Protein AF-A0A1T2L014-F1 (afdb_monomer)

Organism: NCBI:txid642797

Sequence (158 aa):
MKQSAIVYLFALLTGCASTTGFNSYQDQDLTLSEAQIHKLTHDAVGRIEANYPPAKTLISLEQDKGTFGAELEHQLRAKGYGVKTPLEKKGKESMEIEGEVVPDFTTFRYEVKHYAADHVLLVVQASDGFQANRVYKKGVLDLQAKTPFTEMNAGRNE

Mean predicted aligned error: 12.28 Å

Solvent-accessible surface area (backbone atoms only — not comparable to full-atom values): 9826 Å² total; per-residue (Å²): 132,89,81,89,84,89,77,84,94,81,82,84,80,78,72,84,71,77,79,71,67,98,69,75,41,69,42,86,86,64,85,71,56,69,61,35,42,53,49,53,33,52,57,49,47,56,56,46,49,74,77,45,50,43,95,80,37,32,38,28,42,81,56,85,40,72,72,59,44,47,51,36,51,53,51,41,44,77,66,58,30,54,72,48,60,70,71,78,85,69,89,69,84,83,79,81,69,90,84,68,82,75,76,80,55,53,40,38,49,51,33,44,33,80,69,46,100,56,26,36,32,43,38,40,36,38,77,79,46,38,33,41,31,39,41,26,36,66,50,98,72,43,63,46,72,75,50,69,78,50,72,45,60,72,78,73,82,126

Nearest PDB structures (foldseek):
  3d4o-assembly3_A  TM=6.325E-01  e=3.327E-01  Halalkalibacterium halodurans
  4dgs-assembly1_A-2  TM=3.870E-01  e=1.693E-01  Sinorhizobium meliloti 1021
  5v96-assembly1_A  TM=6.902E-01  e=2.232E+00  Naegleria fowleri
  4xfv-assembly1_A  TM=6.444E-01  e=3.648E+00  Saccharomyces cerevisiae S288C

Structure (mmCIF, N/CA/C/O backbone):
data_AF-A0A1T2L014-F1
#
_entry.id   AF-A0A1T2L014-F1
#
loop_
_atom_site.group_PDB
_atom_site.id
_atom_site.type_symbol
_atom_site.label_atom_id
_atom_site.label_alt_id
_atom_site.label_comp_id
_atom_site.label_asym_id
_atom_site.label_entity_id
_atom_site.label_seq_id
_atom_site.pdbx_PDB_ins_code
_atom_site.Cartn_x
_atom_site.Cartn_y
_atom_site.Cartn_z
_atom_site.occupancy
_atom_site.B_iso_or_equiv
_atom_site.auth_seq_id
_atom_site.auth_comp_id
_atom_site.auth_asym_id
_atom_site.auth_atom_id
_atom_site.pdbx_PDB_model_num
ATOM 1 N N . MET A 1 1 ? 31.215 53.331 27.092 1.00 36.09 1 MET A N 1
ATOM 2 C CA . MET A 1 1 ? 30.012 53.437 26.232 1.00 36.09 1 MET A CA 1
ATOM 3 C C . MET A 1 1 ? 30.021 52.199 25.341 1.00 36.09 1 MET A C 1
ATOM 5 O O . MET A 1 1 ? 31.054 51.952 24.745 1.00 36.09 1 MET A O 1
ATOM 9 N N . LYS A 1 2 ? 29.109 51.235 25.564 1.00 39.66 2 LYS A N 1
ATOM 10 C CA . LYS A 1 2 ? 27.851 51.043 24.794 1.00 39.66 2 LYS A CA 1
ATOM 11 C C . LYS A 1 2 ? 28.193 50.773 23.310 1.00 39.66 2 LYS A C 1
ATOM 13 O O . LYS A 1 2 ? 28.791 51.641 22.706 1.00 39.66 2 LYS A O 1
ATOM 18 N N . GLN A 1 3 ? 27.911 49.638 22.673 1.00 46.38 3 GLN A N 1
ATOM 19 C CA . GLN A 1 3 ? 26.764 48.736 22.773 1.00 46.38 3 GLN A CA 1
ATOM 20 C C . GLN A 1 3 ? 27.097 47.376 22.138 1.00 46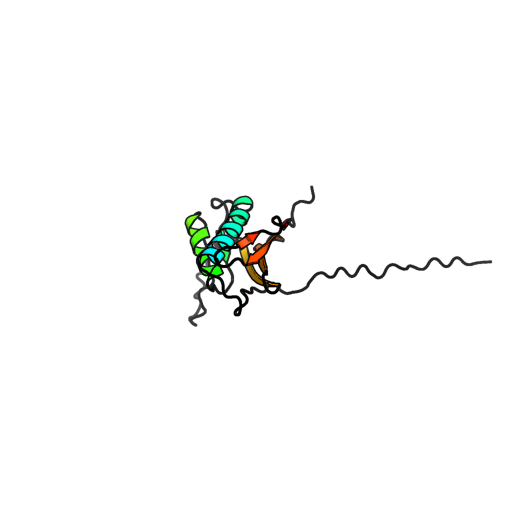.38 3 GLN A C 1
ATOM 22 O O . GLN A 1 3 ? 27.763 47.299 21.110 1.00 46.38 3 GLN A O 1
ATOM 27 N N . SER A 1 4 ? 26.567 46.324 22.753 1.00 53.66 4 SER A N 1
ATOM 28 C CA . SER A 1 4 ? 26.425 44.974 22.220 1.00 53.66 4 SER A CA 1
ATOM 29 C C . SER A 1 4 ? 25.560 44.965 20.955 1.00 53.66 4 SER A C 1
ATOM 31 O O . SER A 1 4 ? 24.510 45.604 20.936 1.00 53.66 4 SER A O 1
ATOM 33 N N . ALA A 1 5 ? 25.941 44.180 19.947 1.00 53.28 5 ALA A N 1
ATOM 34 C CA . ALA A 1 5 ? 25.076 43.840 18.819 1.00 53.28 5 ALA A CA 1
ATOM 35 C C . ALA A 1 5 ? 25.029 42.314 18.654 1.00 53.28 5 ALA A C 1
ATOM 37 O O . ALA A 1 5 ? 25.690 41.728 17.804 1.00 53.28 5 ALA A O 1
ATOM 38 N N . ILE A 1 6 ? 24.250 41.676 19.529 1.00 57.38 6 ILE A N 1
ATOM 39 C CA . ILE A 1 6 ? 23.664 40.358 19.280 1.00 57.38 6 ILE A CA 1
ATOM 40 C C . ILE A 1 6 ? 22.349 40.640 18.558 1.00 57.38 6 ILE A C 1
ATOM 42 O O . ILE A 1 6 ? 21.414 41.131 19.186 1.00 57.38 6 ILE A O 1
ATOM 46 N N . VAL A 1 7 ? 22.268 40.350 17.258 1.00 54.47 7 VAL A N 1
ATOM 47 C CA . VAL A 1 7 ? 20.986 40.259 16.548 1.00 54.47 7 VAL A CA 1
ATOM 48 C C . VAL A 1 7 ? 21.010 39.040 15.628 1.00 54.47 7 VAL A C 1
ATOM 50 O O . VAL A 1 7 ? 21.488 39.084 14.502 1.00 54.47 7 VAL A O 1
ATOM 53 N N . TYR A 1 8 ? 20.531 37.936 16.201 1.00 48.00 8 TYR A N 1
ATOM 54 C CA . TYR A 1 8 ? 19.594 36.978 15.614 1.00 48.00 8 TYR A CA 1
ATOM 55 C C . TYR A 1 8 ? 19.725 36.663 14.117 1.00 48.00 8 TYR A C 1
ATOM 57 O O . TYR A 1 8 ? 18.997 37.196 13.285 1.00 48.00 8 TYR A O 1
ATOM 65 N N . LEU A 1 9 ? 20.541 35.653 13.806 1.00 46.03 9 LEU A N 1
ATOM 66 C CA . LEU A 1 9 ? 20.419 34.861 12.581 1.00 46.03 9 LEU A CA 1
ATOM 67 C C . LEU A 1 9 ? 19.541 33.621 12.862 1.00 46.03 9 LEU A C 1
ATOM 69 O O . LEU A 1 9 ? 20.006 32.488 12.833 1.00 46.03 9 LEU A O 1
ATOM 73 N N . PHE A 1 10 ? 18.273 33.843 13.215 1.00 48.12 10 PHE A N 1
ATOM 74 C CA . PHE A 1 10 ? 17.268 32.793 13.445 1.00 48.12 10 PHE A CA 1
ATOM 75 C C . PHE A 1 10 ? 16.095 33.024 12.485 1.00 48.12 10 PHE A C 1
ATOM 77 O O . PHE A 1 10 ? 15.066 33.569 12.868 1.00 48.12 10 PHE A O 1
ATOM 84 N N . ALA A 1 11 ? 16.265 32.682 11.206 1.00 52.09 11 ALA A N 1
ATOM 85 C CA . ALA A 1 11 ? 15.184 32.821 10.224 1.00 52.09 11 ALA A CA 1
ATOM 86 C C . ALA A 1 11 ? 15.272 31.844 9.039 1.00 52.09 11 ALA A C 1
ATOM 88 O O 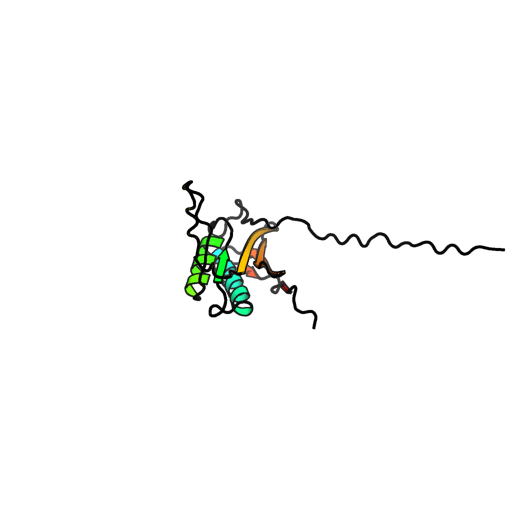. ALA A 1 11 ? 14.849 32.180 7.941 1.00 52.09 11 ALA A O 1
ATOM 89 N N . LEU A 1 12 ? 15.799 30.630 9.235 1.00 46.50 12 LEU A N 1
ATOM 90 C CA . LEU A 1 12 ? 15.730 29.565 8.218 1.00 46.50 12 LEU A CA 1
ATOM 91 C C . LEU A 1 12 ? 15.329 28.213 8.827 1.00 46.50 12 LEU A C 1
ATOM 93 O O . LEU A 1 12 ? 15.911 27.177 8.533 1.00 46.50 12 LEU A O 1
ATOM 97 N N . LEU A 1 13 ? 14.302 28.233 9.679 1.00 47.34 13 LEU A N 1
ATOM 98 C CA . LEU A 1 13 ? 13.521 27.044 10.038 1.00 47.34 13 LEU A CA 1
ATOM 99 C C . LEU A 1 13 ? 12.082 27.183 9.528 1.00 47.34 13 LEU A C 1
ATOM 101 O O . LEU A 1 13 ? 11.127 26.836 10.217 1.00 47.34 13 LEU A O 1
ATOM 105 N N . THR A 1 14 ? 11.898 27.682 8.303 1.00 50.66 14 THR A N 1
ATOM 106 C CA . THR A 1 14 ? 10.672 27.362 7.568 1.00 50.66 14 THR A CA 1
ATOM 107 C C . THR A 1 14 ? 10.811 25.916 7.127 1.00 50.66 14 THR A C 1
ATOM 109 O O . THR A 1 14 ? 11.331 25.617 6.051 1.00 50.66 14 THR A O 1
ATOM 112 N N . GLY A 1 15 ? 10.421 25.014 8.028 1.00 41.59 15 GLY A N 1
ATOM 113 C CA . GLY A 1 15 ? 10.161 23.631 7.689 1.00 41.59 15 GLY A CA 1
ATOM 114 C C . GLY A 1 15 ? 9.296 23.616 6.438 1.00 41.59 15 GLY A C 1
ATOM 115 O O . GLY A 1 15 ? 8.218 24.208 6.410 1.00 41.59 15 GLY A O 1
ATOM 116 N N . CYS A 1 16 ? 9.808 22.978 5.392 1.00 50.66 16 CYS A N 1
ATOM 117 C CA . CYS A 1 16 ? 9.039 22.605 4.219 1.00 50.66 16 CYS A CA 1
ATOM 118 C C . CYS A 1 16 ? 8.031 21.534 4.671 1.00 50.66 16 CYS A C 1
ATOM 120 O O . CYS A 1 16 ? 8.205 20.346 4.416 1.00 50.66 16 CYS A O 1
ATOM 122 N N . ALA A 1 17 ? 7.009 21.933 5.431 1.00 43.09 17 ALA A N 1
ATOM 123 C CA . ALA A 1 17 ? 5.819 21.125 5.598 1.00 43.09 17 ALA A CA 1
ATOM 124 C C . ALA A 1 17 ? 5.144 21.142 4.230 1.00 43.09 17 ALA A C 1
ATOM 126 O O . ALA A 1 17 ? 4.594 22.159 3.811 1.00 43.09 17 ALA A O 1
ATOM 127 N N . SER A 1 18 ? 5.300 20.047 3.491 1.00 39.34 18 SER A N 1
ATOM 128 C CA . SER A 1 18 ? 4.618 19.852 2.224 1.00 39.34 18 SER A CA 1
ATOM 129 C C . SER A 1 18 ? 3.114 19.956 2.480 1.00 39.34 18 SER A C 1
ATOM 131 O O . SER A 1 18 ? 2.507 19.063 3.062 1.00 39.34 18 SER A O 1
ATOM 133 N N . THR A 1 19 ? 2.519 21.085 2.097 1.00 41.97 19 THR A N 1
ATOM 134 C CA . THR A 1 19 ? 1.074 21.337 2.133 1.00 41.97 19 THR A CA 1
ATOM 135 C C . THR A 1 19 ? 0.385 20.744 0.908 1.00 41.97 19 THR A C 1
ATOM 137 O O . THR A 1 19 ? -0.662 21.235 0.484 1.00 41.97 19 THR A O 1
ATOM 140 N N . THR A 1 20 ? 0.954 19.695 0.299 1.00 45.16 20 THR A N 1
ATOM 141 C CA . THR A 1 20 ? 0.216 18.916 -0.690 1.00 45.16 20 THR A CA 1
ATOM 142 C C . THR A 1 20 ? -0.992 18.335 0.013 1.00 45.16 20 THR A C 1
ATOM 144 O O . THR A 1 20 ? -0.875 17.426 0.834 1.00 45.16 20 THR A O 1
ATOM 147 N N . GLY A 1 21 ? -2.149 18.927 -0.288 1.00 44.78 21 GLY A N 1
ATOM 148 C CA . GLY A 1 21 ? -3.443 18.422 0.118 1.00 44.78 21 GLY A CA 1
ATOM 149 C C . GLY A 1 21 ? -3.519 16.927 -0.151 1.00 44.78 21 GLY A C 1
ATOM 150 O O . GLY A 1 21 ? -2.883 16.398 -1.062 1.00 44.78 21 GLY A O 1
ATOM 151 N N . PHE A 1 22 ? -4.282 16.270 0.701 1.00 47.12 22 PHE A N 1
ATOM 152 C CA . PHE A 1 22 ? -4.465 14.836 0.764 1.00 47.12 22 PHE A CA 1
ATOM 153 C C . PHE A 1 22 ? -5.058 14.389 -0.600 1.00 47.12 22 PHE A C 1
ATOM 155 O O . PHE A 1 22 ? -6.265 14.444 -0.815 1.00 47.12 22 PHE A O 1
ATOM 162 N N . ASN A 1 23 ? -4.211 14.037 -1.570 1.00 48.22 23 ASN A N 1
ATOM 163 C CA . ASN A 1 23 ? -4.598 13.760 -2.956 1.00 48.22 23 ASN A CA 1
ATOM 164 C C . ASN A 1 23 ? -4.026 12.399 -3.371 1.00 48.22 23 ASN A C 1
ATOM 166 O O . ASN A 1 23 ? -2.832 12.156 -3.234 1.00 48.22 23 ASN A O 1
ATOM 170 N N . SER A 1 24 ? -4.901 11.511 -3.844 1.00 54.78 24 SER A N 1
ATOM 171 C CA . SER A 1 24 ? -4.546 10.191 -4.378 1.00 54.78 24 SER A CA 1
ATOM 172 C C . SER A 1 24 ? -3.926 10.289 -5.753 1.00 54.78 24 SER A C 1
ATOM 174 O O . SER A 1 24 ? -4.514 10.967 -6.593 1.00 54.78 24 SER A O 1
ATOM 176 N N . TYR A 1 25 ? -2.863 9.528 -6.024 1.00 64.56 25 TYR A N 1
ATOM 177 C CA . TYR A 1 25 ? -2.423 9.294 -7.398 1.00 64.56 25 TYR A CA 1
ATOM 178 C C . TYR A 1 25 ? -1.844 7.882 -7.568 1.00 64.56 25 TYR A C 1
ATOM 180 O O . TYR A 1 25 ? -0.759 7.571 -7.068 1.00 64.56 25 TYR A O 1
ATOM 188 N N . GLN A 1 26 ? -2.544 7.031 -8.326 1.00 62.06 26 GLN A N 1
ATOM 189 C CA . GLN A 1 26 ? -1.838 6.101 -9.203 1.00 62.06 26 GLN A CA 1
ATOM 190 C C . GLN A 1 26 ? -1.480 6.889 -10.462 1.00 62.06 26 GLN A C 1
ATOM 192 O O . GLN A 1 26 ? -2.353 7.478 -11.099 1.00 62.06 26 GLN A O 1
ATOM 197 N N . ASP A 1 27 ? -0.197 6.922 -10.792 1.00 72.44 27 ASP A N 1
ATOM 198 C CA . ASP A 1 27 ? 0.272 7.557 -12.018 1.00 72.44 27 ASP A CA 1
ATOM 199 C C . ASP A 1 27 ? -0.322 6.822 -13.235 1.00 72.44 27 ASP A C 1
ATOM 201 O O . ASP A 1 27 ? -0.144 5.610 -13.371 1.00 72.44 27 ASP A O 1
ATOM 205 N N . GLN A 1 28 ? -1.079 7.527 -14.084 1.00 70.50 28 GLN A N 1
ATOM 206 C CA . GLN A 1 28 ? -1.829 6.912 -15.191 1.00 70.50 28 GLN A CA 1
ATOM 207 C C . GLN A 1 28 ? -0.903 6.317 -16.258 1.00 70.50 28 GLN A C 1
ATOM 209 O O . GLN A 1 28 ? -1.255 5.322 -16.887 1.00 70.50 28 GLN A O 1
ATOM 214 N N . ASP A 1 29 ? 0.305 6.868 -16.399 1.00 78.00 29 ASP A N 1
ATOM 215 C CA . ASP A 1 29 ? 1.316 6.381 -17.340 1.00 78.00 29 ASP A CA 1
ATOM 216 C C . ASP A 1 29 ? 2.153 5.226 -16.755 1.00 78.00 29 ASP A C 1
ATOM 218 O O . ASP A 1 29 ? 3.000 4.632 -17.432 1.00 78.00 29 ASP A O 1
ATOM 222 N N . LEU A 1 30 ? 1.933 4.866 -15.484 1.00 83.31 30 LEU A N 1
ATOM 223 C CA . LEU A 1 30 ? 2.624 3.758 -14.836 1.00 83.31 30 LEU A CA 1
ATOM 224 C C . LEU A 1 30 ? 1.960 2.424 -15.184 1.00 83.31 30 LEU A C 1
ATOM 226 O O . LEU A 1 30 ? 1.004 1.976 -14.552 1.00 83.31 30 LEU A O 1
ATOM 230 N N . THR A 1 31 ? 2.547 1.743 -16.164 1.00 85.94 31 THR A N 1
ATOM 231 C CA . THR A 1 31 ? 2.179 0.367 -16.505 1.00 85.94 31 THR A CA 1
ATOM 232 C C . THR A 1 31 ? 2.904 -0.618 -15.588 1.00 85.94 31 THR A C 1
ATOM 234 O O . THR A 1 31 ? 4.136 -0.677 -15.574 1.00 85.94 31 THR A O 1
ATOM 237 N N . LEU A 1 32 ? 2.138 -1.409 -14.837 1.00 87.50 32 LEU A N 1
ATOM 238 C CA . LEU A 1 32 ? 2.630 -2.502 -13.998 1.00 87.50 32 LEU A CA 1
ATOM 239 C C . LEU A 1 32 ? 1.982 -3.811 -14.442 1.00 87.50 32 LEU A C 1
ATOM 241 O O . LEU A 1 32 ? 0.793 -3.846 -14.750 1.00 87.50 32 LEU A O 1
ATOM 245 N N . SER A 1 33 ? 2.756 -4.893 -14.449 1.00 90.94 33 SER A N 1
ATOM 246 C CA . SER A 1 33 ? 2.199 -6.241 -14.614 1.00 90.94 33 SER A CA 1
ATOM 247 C C . SER A 1 33 ? 1.400 -6.660 -13.376 1.00 90.94 33 SER A C 1
ATOM 249 O O . SER A 1 33 ? 1.646 -6.169 -12.273 1.00 90.94 33 SER A O 1
ATOM 251 N N . GLU A 1 34 ? 0.486 -7.619 -13.531 1.00 90.75 34 GLU A N 1
ATOM 252 C CA . GLU A 1 34 ? -0.320 -8.151 -12.421 1.00 90.75 34 GLU A CA 1
ATOM 253 C C . GLU A 1 34 ? 0.542 -8.647 -11.253 1.00 90.75 34 GLU A C 1
ATOM 255 O O . GLU A 1 34 ? 0.255 -8.339 -10.100 1.00 90.75 34 GLU A O 1
ATOM 260 N N . ALA A 1 35 ? 1.653 -9.335 -11.539 1.00 91.44 35 ALA A N 1
ATOM 261 C CA . ALA A 1 35 ? 2.584 -9.810 -10.515 1.00 91.44 35 ALA A CA 1
ATOM 262 C C . ALA A 1 35 ? 3.196 -8.657 -9.699 1.00 91.44 35 ALA A C 1
ATOM 264 O O . ALA A 1 35 ? 3.335 -8.753 -8.478 1.00 91.44 35 ALA A O 1
ATOM 265 N N . GLN A 1 36 ? 3.523 -7.541 -10.357 1.00 92.00 36 GLN A N 1
ATOM 266 C CA . GLN A 1 36 ? 4.065 -6.354 -9.697 1.00 92.00 36 GLN A CA 1
ATOM 267 C C . GLN A 1 36 ? 2.999 -5.655 -8.851 1.00 92.00 36 GLN A C 1
ATOM 269 O O . GLN A 1 36 ? 3.289 -5.249 -7.728 1.00 92.00 36 GLN A O 1
ATOM 274 N N . ILE A 1 37 ? 1.765 -5.561 -9.352 1.00 93.12 37 ILE A N 1
ATOM 275 C CA . ILE A 1 37 ? 0.634 -5.001 -8.602 1.00 93.12 37 ILE A CA 1
ATOM 276 C C . ILE A 1 37 ? 0.367 -5.843 -7.359 1.00 93.12 37 ILE A C 1
ATOM 278 O O . ILE A 1 37 ? 0.377 -5.299 -6.259 1.00 93.12 37 ILE A O 1
ATOM 282 N N . HIS A 1 38 ? 0.242 -7.163 -7.523 1.00 94.06 38 HIS A N 1
ATOM 283 C CA . HIS A 1 38 ? 0.049 -8.107 -6.427 1.00 94.06 38 HIS A CA 1
ATOM 284 C C . HIS A 1 38 ? 1.161 -7.994 -5.377 1.00 94.06 38 HIS A C 1
ATOM 286 O O . HIS A 1 38 ? 0.901 -8.047 -4.176 1.00 94.06 38 HIS A O 1
ATOM 292 N N . LYS A 1 39 ? 2.417 -7.805 -5.808 1.00 93.19 39 LYS A N 1
ATOM 293 C CA . LYS A 1 39 ? 3.535 -7.602 -4.884 1.00 93.19 39 LYS A CA 1
ATOM 294 C C . LYS A 1 39 ? 3.386 -6.308 -4.082 1.00 93.19 39 LYS A C 1
ATOM 296 O O . LYS A 1 39 ? 3.579 -6.346 -2.870 1.00 93.19 39 LYS A O 1
ATOM 301 N N . LEU A 1 40 ? 3.045 -5.188 -4.726 1.00 93.94 40 LEU A N 1
ATOM 302 C CA . LEU A 1 40 ? 2.847 -3.903 -4.044 1.00 93.94 40 LEU A CA 1
ATOM 303 C C . LEU A 1 40 ? 1.684 -3.951 -3.055 1.00 93.94 40 LEU A C 1
ATOM 305 O O . LEU A 1 40 ? 1.819 -3.455 -1.938 1.00 93.94 40 LEU A O 1
ATOM 309 N N . THR A 1 41 ? 0.550 -4.525 -3.455 1.00 95.06 41 THR A N 1
ATOM 310 C CA . THR A 1 41 ? -0.639 -4.615 -2.602 1.00 95.06 41 THR A CA 1
ATOM 311 C C . THR A 1 41 ? -0.403 -5.551 -1.430 1.00 95.06 41 THR A C 1
ATOM 313 O O . THR A 1 41 ? -0.739 -5.186 -0.311 1.00 95.06 41 THR A O 1
ATOM 316 N N . HIS A 1 42 ? 0.273 -6.684 -1.633 1.00 95.88 42 HIS A N 1
ATOM 317 C CA . HIS A 1 42 ? 0.659 -7.578 -0.541 1.00 95.88 42 HIS A CA 1
ATOM 318 C C . HIS A 1 42 ? 1.536 -6.863 0.497 1.00 95.88 42 HIS A C 1
ATOM 320 O O . HIS A 1 42 ? 1.307 -6.951 1.704 1.00 95.88 42 HIS A O 1
ATOM 326 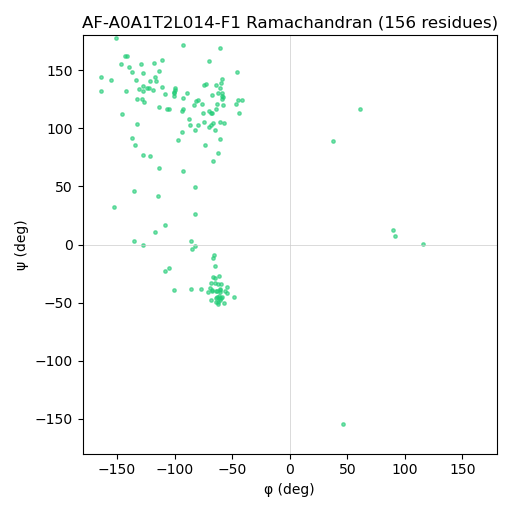N N . ASP A 1 43 ? 2.524 -6.111 0.016 1.00 94.81 43 ASP A N 1
ATOM 327 C CA . ASP A 1 43 ? 3.425 -5.316 0.841 1.00 94.81 43 ASP A CA 1
ATOM 328 C C . ASP A 1 43 ? 2.664 -4.196 1.590 1.00 94.81 43 ASP A C 1
ATOM 330 O O . ASP A 1 43 ? 2.916 -3.978 2.776 1.00 94.81 43 ASP A O 1
ATOM 334 N N . ALA A 1 44 ? 1.696 -3.532 0.946 1.00 95.00 44 ALA A N 1
ATOM 335 C CA . ALA A 1 44 ? 0.813 -2.541 1.569 1.00 95.00 44 ALA A CA 1
ATOM 336 C C . ALA A 1 44 ? -0.090 -3.155 2.652 1.00 95.00 44 ALA A C 1
ATOM 338 O O . ALA A 1 44 ? -0.129 -2.660 3.779 1.00 95.00 44 ALA A O 1
ATOM 339 N N . VAL A 1 45 ? -0.774 -4.257 2.336 1.00 96.00 45 VAL A N 1
ATOM 340 C CA . VAL A 1 45 ? -1.670 -4.968 3.257 1.00 96.00 45 VAL A CA 1
ATOM 341 C C . VAL A 1 45 ? -0.910 -5.451 4.481 1.00 96.00 45 VAL A C 1
ATOM 343 O O . VAL A 1 45 ? -1.406 -5.283 5.587 1.00 96.00 45 VAL A O 1
ATOM 346 N N . GLY A 1 46 ? 0.313 -5.964 4.322 1.00 95.12 46 GLY A N 1
ATOM 347 C CA . GLY A 1 46 ? 1.136 -6.370 5.463 1.00 95.12 46 GLY A CA 1
ATOM 348 C C . GLY A 1 46 ? 1.432 -5.221 6.436 1.00 95.12 46 GLY A C 1
ATOM 349 O O . GLY A 1 46 ? 1.486 -5.437 7.645 1.00 95.12 46 GLY A O 1
ATOM 350 N N . ARG A 1 47 ? 1.586 -3.987 5.936 1.00 94.38 47 ARG A N 1
ATOM 351 C CA . ARG A 1 47 ? 1.809 -2.799 6.782 1.00 94.38 47 ARG A CA 1
ATOM 352 C C . ARG A 1 47 ? 0.529 -2.311 7.442 1.00 94.38 47 ARG A C 1
ATOM 354 O O . ARG A 1 47 ? 0.569 -1.919 8.606 1.00 94.38 47 ARG A O 1
ATOM 361 N N . ILE A 1 48 ? -0.587 -2.365 6.719 1.00 94.31 48 ILE A N 1
ATOM 362 C CA . ILE A 1 48 ? -1.909 -2.065 7.273 1.00 94.31 48 ILE A CA 1
ATOM 363 C C . ILE A 1 48 ? -2.231 -3.073 8.384 1.00 94.31 48 ILE A C 1
ATOM 365 O O . ILE A 1 48 ? -2.515 -2.667 9.499 1.00 94.31 48 ILE A O 1
ATOM 369 N N . GLU A 1 49 ? -2.076 -4.373 8.138 1.00 94.56 49 GLU A N 1
ATOM 370 C CA . GLU A 1 49 ? -2.358 -5.445 9.103 1.00 94.56 49 GLU A CA 1
ATOM 371 C C . GLU A 1 49 ? -1.506 -5.362 10.369 1.00 94.56 49 GLU A C 1
ATOM 373 O O . GLU A 1 49 ? -2.018 -5.571 11.469 1.00 94.56 49 GLU A O 1
ATOM 378 N N . ALA A 1 50 ? -0.234 -4.982 10.237 1.00 93.44 50 ALA A N 1
ATOM 379 C CA . ALA A 1 50 ? 0.652 -4.806 11.382 1.00 93.44 50 ALA A CA 1
ATOM 380 C C . ALA A 1 50 ? 0.232 -3.657 12.319 1.00 93.44 50 ALA A C 1
ATOM 382 O O . ALA A 1 50 ? 0.526 -3.718 13.513 1.00 93.44 50 ALA A O 1
ATOM 383 N N . ASN A 1 51 ? -0.434 -2.622 11.798 1.00 92.75 51 ASN A N 1
ATOM 384 C CA . ASN A 1 51 ? -0.787 -1.417 12.559 1.00 92.75 51 ASN A CA 1
ATOM 385 C C . ASN A 1 51 ? -2.292 -1.316 12.869 1.00 92.75 51 ASN A C 1
ATOM 387 O O . ASN A 1 51 ? -2.677 -0.686 13.850 1.00 92.75 51 ASN A O 1
ATOM 391 N N . TYR A 1 52 ? -3.135 -1.991 12.087 1.00 93.50 52 TYR A N 1
ATOM 392 C CA . TYR A 1 52 ? -4.592 -1.899 12.124 1.00 93.50 52 TYR A CA 1
ATOM 393 C C . TYR A 1 52 ? -5.212 -3.294 12.072 1.00 93.50 52 TYR A C 1
ATOM 395 O O . TYR A 1 52 ? -5.528 -3.783 10.990 1.00 93.50 52 TYR A O 1
ATOM 403 N N . PRO A 1 53 ? -5.381 -3.987 13.208 1.00 92.62 53 PRO A N 1
ATOM 404 C CA . PRO A 1 53 ? -5.897 -5.352 13.212 1.00 92.62 53 PRO A CA 1
ATOM 405 C C . PRO A 1 53 ? -7.315 -5.455 12.604 1.00 92.62 53 PRO A C 1
ATOM 407 O O . PRO A 1 53 ? -8.193 -4.695 13.020 1.00 92.62 53 PRO A O 1
ATOM 410 N N . PRO A 1 54 ? -7.604 -6.435 11.719 1.00 90.00 54 PRO A N 1
ATOM 411 C CA . PRO A 1 54 ? -8.900 -6.547 11.032 1.00 90.00 54 PRO A CA 1
ATOM 412 C C . PRO A 1 54 ? -10.115 -6.583 11.966 1.00 90.00 54 PRO A C 1
ATOM 414 O O . PRO A 1 54 ? -11.147 -5.986 11.682 1.00 90.00 54 PRO A O 1
ATOM 417 N N . ALA A 1 55 ? -9.982 -7.226 13.130 1.00 87.88 55 ALA A N 1
ATOM 418 C CA . ALA A 1 55 ? -11.059 -7.346 14.115 1.00 87.88 55 ALA A CA 1
ATOM 419 C C . ALA A 1 55 ? -11.470 -6.014 14.775 1.00 87.88 55 ALA A C 1
ATOM 421 O O . ALA A 1 55 ? -12.466 -5.976 15.494 1.00 87.88 55 ALA A O 1
ATOM 422 N N . LYS A 1 56 ? -10.683 -4.946 14.595 1.00 87.50 56 LYS A N 1
ATOM 423 C CA . LYS A 1 56 ? -10.870 -3.646 15.259 1.00 87.50 56 LYS A CA 1
ATOM 424 C C . LYS A 1 56 ? -10.919 -2.471 14.290 1.00 87.50 56 LYS A C 1
ATOM 426 O O . LYS A 1 56 ? -11.045 -1.337 14.740 1.00 87.50 56 LYS A O 1
ATOM 431 N N . THR A 1 57 ? -10.792 -2.721 12.990 1.00 89.06 57 THR A N 1
ATOM 432 C CA . THR A 1 57 ? -10.637 -1.650 12.011 1.00 89.06 57 THR A CA 1
ATOM 433 C C . THR A 1 57 ? -11.566 -1.862 10.833 1.00 89.06 57 THR A C 1
ATOM 435 O O . THR A 1 57 ? -11.525 -2.884 10.150 1.00 89.06 57 THR A O 1
ATOM 438 N N . LEU A 1 58 ? -12.367 -0.839 10.564 1.00 91.00 58 LEU A N 1
ATOM 439 C CA . LEU A 1 58 ? -13.073 -0.678 9.307 1.00 91.00 58 LEU A CA 1
ATOM 440 C C . LEU A 1 58 ? -12.287 0.312 8.454 1.00 91.00 58 LEU A C 1
ATOM 442 O O . LEU A 1 58 ? -11.834 1.340 8.950 1.00 91.00 58 LEU A O 1
ATOM 446 N N . ILE A 1 59 ? -12.097 -0.012 7.179 1.00 91.50 59 ILE A N 1
ATOM 447 C CA . ILE A 1 59 ? -11.246 0.756 6.270 1.00 91.50 59 ILE A CA 1
ATOM 448 C C . ILE A 1 59 ? -12.115 1.505 5.268 1.00 91.50 59 ILE A C 1
ATOM 450 O O . ILE A 1 59 ? -12.965 0.906 4.610 1.00 91.50 59 ILE A O 1
ATOM 454 N N . SER A 1 60 ? -11.871 2.803 5.116 1.00 90.56 60 SER A N 1
ATOM 455 C CA . SER A 1 60 ? -12.391 3.591 3.996 1.00 90.56 60 SER A CA 1
ATOM 456 C C . SER A 1 60 ? -11.259 3.865 3.005 1.00 90.56 60 SER A C 1
ATOM 458 O O . SER A 1 60 ? -10.280 4.516 3.358 1.00 90.56 60 SER A O 1
ATOM 460 N N . LEU A 1 61 ? -11.362 3.359 1.773 1.00 88.69 61 LEU A N 1
ATOM 46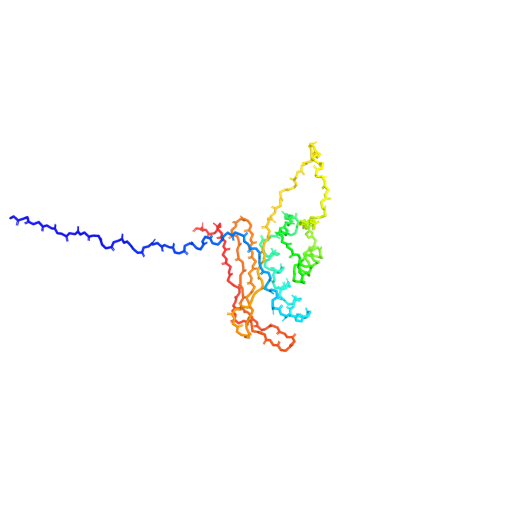1 C CA . LEU A 1 61 ? -10.421 3.658 0.685 1.00 88.69 61 LEU A CA 1
ATOM 462 C C . LEU A 1 61 ? -11.013 4.768 -0.190 1.00 88.69 61 LEU A C 1
ATOM 464 O O . LEU A 1 61 ? -11.742 4.479 -1.132 1.00 88.69 61 LEU A O 1
ATOM 468 N N . GLU A 1 62 ? -10.742 6.035 0.119 1.00 74.12 62 GLU A N 1
ATOM 469 C CA . GLU A 1 62 ? -11.393 7.202 -0.512 1.00 74.12 62 GLU A CA 1
ATOM 470 C C . GLU A 1 62 ? -10.776 7.612 -1.865 1.00 74.12 62 GLU A C 1
ATOM 472 O O . GLU A 1 62 ? -10.393 8.767 -2.053 1.00 74.12 62 GLU A O 1
ATOM 477 N N . GLN A 1 63 ? -10.590 6.669 -2.794 1.00 73.31 63 GLN A N 1
ATOM 478 C CA . GLN A 1 63 ? -9.852 6.907 -4.045 1.00 73.31 63 GLN A CA 1
ATOM 479 C C . GLN A 1 63 ? -10.416 6.081 -5.213 1.00 73.31 63 GLN A C 1
ATOM 481 O O . GLN A 1 63 ? -11.019 5.027 -4.994 1.00 73.31 63 GLN A O 1
ATOM 486 N N . ASP A 1 64 ? -10.207 6.544 -6.453 1.00 69.38 64 ASP A N 1
ATOM 487 C CA . ASP A 1 64 ? -10.518 5.751 -7.648 1.00 69.38 64 ASP A CA 1
ATOM 488 C C . ASP A 1 64 ? -9.667 4.482 -7.665 1.00 69.38 64 ASP A C 1
ATOM 490 O O . ASP A 1 64 ? -8.445 4.517 -7.490 1.00 69.38 64 ASP A O 1
ATOM 494 N N . LYS A 1 65 ? -10.333 3.346 -7.884 1.00 70.81 65 LYS A N 1
ATOM 495 C CA . LYS A 1 65 ? -9.740 2.033 -7.628 1.00 70.81 65 LYS A CA 1
ATOM 496 C C . LYS A 1 65 ? -8.554 1.731 -8.538 1.00 70.81 65 LYS A C 1
ATOM 498 O O . LYS A 1 65 ? -7.624 1.077 -8.084 1.00 70.81 65 LYS A O 1
ATOM 503 N N . GLY A 1 66 ? -8.539 2.199 -9.789 1.00 79.19 66 GLY A N 1
ATOM 504 C CA . GLY A 1 66 ? -7.504 1.798 -10.753 1.00 79.19 66 GLY A CA 1
ATOM 505 C C . GLY A 1 66 ? -7.267 0.277 -10.734 1.00 79.19 66 GLY A C 1
ATOM 506 O O . GLY A 1 66 ? -8.137 -0.492 -10.321 1.00 79.19 66 GLY A O 1
ATOM 507 N N . THR A 1 67 ? -6.077 -0.179 -11.123 1.00 87.00 67 THR A N 1
ATOM 508 C CA . THR A 1 67 ? -5.723 -1.604 -10.970 1.00 87.00 67 THR A CA 1
ATOM 509 C C . THR A 1 67 ? -5.163 -1.895 -9.577 1.00 87.00 67 THR A C 1
ATOM 511 O O . THR A 1 67 ? -5.485 -2.923 -8.985 1.00 87.00 67 THR A O 1
ATOM 514 N N . PHE A 1 68 ? -4.356 -0.985 -9.015 1.00 90.44 68 PHE A N 1
ATOM 515 C CA . PHE A 1 68 ? -3.759 -1.184 -7.692 1.00 90.44 68 PHE A CA 1
ATOM 516 C C . PHE A 1 68 ? -4.797 -1.153 -6.565 1.00 90.44 68 PHE A C 1
ATOM 518 O O . PHE A 1 68 ? -4.797 -2.036 -5.714 1.00 90.44 68 PHE A O 1
ATOM 525 N N . GLY A 1 69 ? -5.688 -0.163 -6.547 1.00 89.31 69 GLY A N 1
ATOM 526 C CA . GLY A 1 69 ? -6.714 -0.033 -5.512 1.00 89.31 69 GLY A CA 1
ATOM 527 C C . GLY A 1 69 ? -7.773 -1.128 -5.569 1.00 89.31 69 GLY A C 1
ATOM 528 O O . GLY A 1 69 ? -8.233 -1.564 -4.517 1.00 89.31 69 GLY A O 1
ATOM 529 N N . ALA A 1 70 ? -8.117 -1.623 -6.763 1.00 89.88 70 ALA A N 1
ATOM 530 C CA . ALA A 1 70 ? -8.991 -2.787 -6.912 1.00 89.88 70 ALA A CA 1
ATOM 531 C C . ALA A 1 70 ? -8.370 -4.040 -6.269 1.00 89.88 70 ALA A C 1
ATOM 533 O O . ALA A 1 70 ? -9.029 -4.733 -5.492 1.00 89.88 70 ALA A O 1
ATOM 534 N N . GLU A 1 71 ? -7.086 -4.293 -6.531 1.00 93.75 71 GLU A N 1
ATOM 535 C CA . GLU A 1 71 ? -6.365 -5.415 -5.927 1.00 93.75 71 GLU A CA 1
ATOM 536 C C . GLU A 1 71 ? -6.140 -5.210 -4.416 1.00 93.75 71 GLU A C 1
ATOM 538 O O . GLU A 1 71 ? -6.279 -6.149 -3.632 1.00 93.75 71 GLU A O 1
ATOM 543 N N . LEU A 1 72 ? -5.863 -3.979 -3.972 1.00 94.25 72 LEU A N 1
ATOM 544 C CA . LEU A 1 72 ? -5.738 -3.640 -2.552 1.00 94.25 72 LEU A CA 1
ATOM 545 C C . LEU A 1 72 ? -7.045 -3.916 -1.799 1.00 94.25 72 LEU A C 1
ATOM 547 O O . LEU A 1 72 ? -7.031 -4.551 -0.747 1.00 94.25 72 LEU A O 1
ATOM 551 N N . GLU A 1 73 ? -8.179 -3.469 -2.338 1.00 93.31 73 GLU A N 1
ATOM 552 C CA . GLU A 1 73 ? -9.506 -3.728 -1.777 1.00 93.31 73 GLU A CA 1
ATOM 553 C C . GLU A 1 73 ? -9.796 -5.230 -1.700 1.00 93.31 73 GLU A C 1
ATOM 555 O O . GLU A 1 73 ? -10.265 -5.710 -0.664 1.00 93.31 73 GLU A O 1
ATOM 560 N N . HIS A 1 74 ? -9.503 -5.973 -2.772 1.00 94.62 74 HIS A N 1
ATOM 561 C CA . HIS A 1 74 ? -9.672 -7.423 -2.810 1.00 94.62 74 HIS A CA 1
ATOM 562 C C . HIS A 1 74 ? -8.872 -8.109 -1.692 1.00 94.62 74 HIS A C 1
ATOM 564 O O . HIS A 1 74 ? -9.443 -8.870 -0.906 1.00 94.62 74 HIS A O 1
ATOM 570 N N . GLN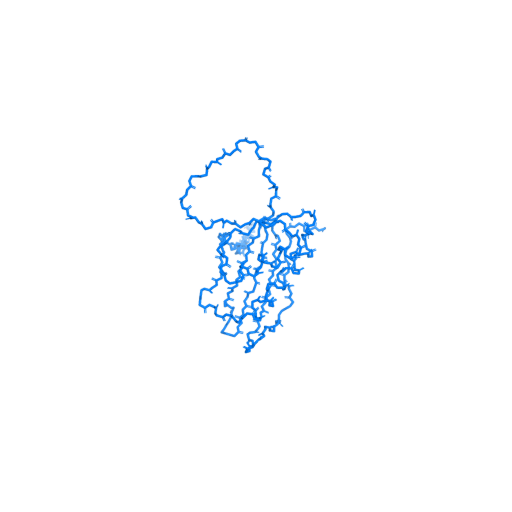 A 1 75 ? -7.584 -7.785 -1.551 1.00 96.31 75 GLN A N 1
ATOM 571 C CA . GLN A 1 75 ? -6.737 -8.383 -0.519 1.00 96.31 75 GLN A CA 1
ATOM 572 C C . GLN A 1 75 ? -7.137 -7.967 0.902 1.00 96.31 75 GLN A C 1
ATOM 574 O O . GLN A 1 75 ? -7.147 -8.810 1.799 1.00 96.31 75 GLN A O 1
ATOM 579 N N . LEU A 1 76 ? -7.523 -6.707 1.130 1.00 95.25 76 LEU A N 1
ATOM 580 C CA . LEU A 1 76 ? -8.028 -6.266 2.434 1.00 95.25 76 LEU A CA 1
ATOM 581 C C . LEU A 1 76 ? -9.309 -7.021 2.817 1.00 95.25 76 LEU A C 1
ATOM 583 O O . LEU A 1 76 ? -9.426 -7.527 3.932 1.00 95.25 76 LEU A O 1
ATOM 587 N N . ARG A 1 77 ? -10.258 -7.192 1.893 1.00 94.69 77 ARG A N 1
ATOM 588 C CA . ARG A 1 77 ? -11.448 -8.008 2.177 1.00 94.69 77 ARG A CA 1
ATOM 589 C C . ARG A 1 77 ? -11.099 -9.468 2.446 1.00 94.69 77 ARG A C 1
ATOM 591 O O . ARG A 1 77 ? -11.653 -10.051 3.373 1.00 94.69 77 ARG A O 1
ATOM 598 N N . ALA A 1 78 ? -10.148 -10.040 1.706 1.00 95.81 78 ALA A N 1
ATOM 599 C CA . ALA A 1 78 ? -9.664 -11.400 1.952 1.00 95.81 78 ALA A CA 1
ATOM 600 C C . ALA A 1 78 ? -9.019 -11.561 3.344 1.00 95.81 78 ALA A C 1
ATOM 602 O O . ALA A 1 78 ? -9.063 -12.645 3.923 1.00 95.81 78 ALA A O 1
ATOM 603 N N . LYS A 1 79 ? -8.470 -10.480 3.913 1.00 95.25 79 LYS A N 1
ATOM 604 C CA . LYS A 1 79 ? -7.959 -10.415 5.293 1.00 95.25 79 LYS A CA 1
ATOM 605 C C . LYS A 1 79 ? -9.033 -10.165 6.359 1.00 95.25 79 LYS A C 1
ATOM 607 O O . LYS A 1 79 ? -8.714 -10.145 7.544 1.00 95.25 79 LYS A O 1
ATOM 612 N N . GLY A 1 80 ? -10.295 -10.007 5.964 1.00 93.44 80 GLY A N 1
ATOM 613 C CA . GLY A 1 80 ? -11.423 -9.832 6.879 1.00 93.44 80 GLY A CA 1
ATOM 614 C C . GLY A 1 80 ? -11.727 -8.382 7.256 1.00 93.44 80 GLY A C 1
ATOM 615 O O . GLY A 1 80 ? -12.508 -8.160 8.178 1.00 93.44 80 GLY A O 1
ATOM 616 N N . TYR A 1 81 ? -11.153 -7.393 6.564 1.00 93.62 81 TYR A N 1
ATOM 617 C CA . TYR A 1 81 ? -11.527 -5.994 6.778 1.00 93.62 81 TYR A CA 1
ATOM 618 C C . TYR A 1 81 ? -12.913 -5.689 6.204 1.00 93.62 81 TYR A C 1
ATOM 620 O O . TYR A 1 81 ? -13.233 -6.048 5.066 1.00 93.62 81 TYR A O 1
ATOM 628 N N . GLY A 1 82 ? -13.703 -4.917 6.950 1.00 90.94 82 GLY A N 1
ATOM 629 C CA . GLY A 1 82 ? -14.838 -4.198 6.381 1.00 90.94 82 GLY A CA 1
ATOM 630 C C . GLY A 1 82 ? -14.329 -3.003 5.578 1.00 90.94 82 GLY A C 1
ATOM 631 O O . GLY A 1 82 ? -13.890 -2.017 6.164 1.00 90.94 82 GLY A O 1
ATOM 632 N N . VAL A 1 83 ? -14.358 -3.100 4.245 1.00 89.81 83 VAL A N 1
ATOM 633 C CA . VAL A 1 83 ? -13.841 -2.055 3.343 1.00 89.81 83 VAL A CA 1
ATOM 634 C C . VAL A 1 83 ? -14.982 -1.293 2.674 1.00 89.81 83 VAL A C 1
ATOM 636 O O . VAL A 1 83 ? -15.722 -1.868 1.865 1.00 89.81 83 VAL A O 1
ATOM 639 N N . LYS A 1 84 ? -15.071 0.009 2.959 1.00 87.00 84 LYS A N 1
ATOM 640 C CA . LYS A 1 84 ? -15.898 0.983 2.244 1.00 87.00 84 LYS A CA 1
ATOM 641 C C . LYS A 1 84 ? -15.056 1.641 1.151 1.00 87.00 84 LYS A C 1
ATOM 643 O O . LYS A 1 84 ? -13.984 2.173 1.415 1.00 87.00 84 LYS A O 1
ATOM 648 N N . THR A 1 85 ? -15.544 1.612 -0.080 1.00 72.12 85 THR A N 1
ATOM 649 C CA . THR A 1 85 ? -14.988 2.381 -1.200 1.00 72.12 85 THR A CA 1
ATOM 650 C C . THR A 1 85 ? -16.050 3.376 -1.666 1.00 72.12 85 THR A C 1
ATOM 652 O O . THR A 1 85 ? -17.236 3.028 -1.651 1.00 72.12 85 THR A O 1
ATOM 655 N N . PRO A 1 86 ? -15.690 4.620 -2.034 1.00 66.56 86 PRO A N 1
ATOM 656 C CA . PRO A 1 86 ? -16.642 5.538 -2.627 1.00 66.56 86 PRO A CA 1
ATOM 657 C C . PRO A 1 86 ? -17.190 4.879 -3.892 1.00 66.56 86 PRO A C 1
ATOM 659 O O . PRO A 1 86 ? -16.440 4.419 -4.753 1.00 66.56 86 PRO A O 1
ATOM 662 N N . LEU A 1 87 ? -18.516 4.772 -3.962 1.00 57.91 87 LEU A N 1
ATOM 663 C CA . LEU A 1 87 ? -19.196 4.374 -5.185 1.00 57.91 87 LEU A CA 1
ATOM 664 C C . LEU A 1 87 ? -18.811 5.394 -6.260 1.00 57.91 87 LEU A C 1
ATOM 666 O O . LEU A 1 87 ? -18.900 6.600 -6.008 1.00 57.91 87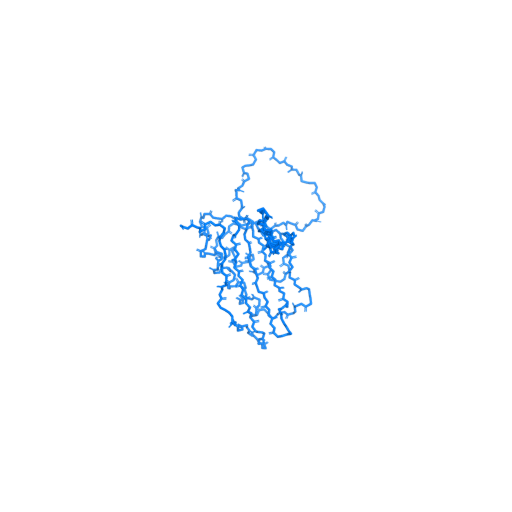 LEU A O 1
ATOM 670 N N . GLU A 1 88 ? -18.387 4.924 -7.438 1.00 51.12 88 GLU A N 1
ATOM 671 C CA . GLU A 1 88 ? -18.276 5.783 -8.620 1.00 51.12 88 GLU A CA 1
ATOM 672 C C . GLU A 1 88 ? -19.551 6.625 -8.685 1.00 51.12 88 GLU A C 1
ATOM 674 O O . GLU A 1 88 ? -20.652 6.066 -8.631 1.00 51.12 88 GLU A O 1
ATOM 679 N N . LYS A 1 89 ? -19.421 7.959 -8.723 1.00 44.41 89 LYS A N 1
ATOM 680 C CA . LYS A 1 89 ? -20.558 8.889 -8.737 1.00 44.41 89 LYS A CA 1
ATOM 681 C C . LYS A 1 89 ? -21.402 8.673 -10.000 1.00 44.41 89 LYS A C 1
ATOM 683 O O . LYS A 1 89 ? -21.345 9.453 -10.945 1.00 44.41 89 LYS A O 1
ATOM 688 N N . LYS A 1 90 ? -22.246 7.645 -10.019 1.00 41.56 90 LYS A N 1
ATOM 689 C CA . LYS A 1 90 ? -23.443 7.617 -10.849 1.00 41.56 90 LYS A CA 1
ATOM 690 C C . LYS A 1 90 ? -24.456 8.455 -10.102 1.00 41.56 90 LYS A C 1
ATOM 692 O O . LYS A 1 90 ? -24.974 8.024 -9.078 1.00 41.56 90 LYS A O 1
ATOM 697 N N . GLY A 1 91 ? -24.644 9.685 -10.580 1.00 48.00 91 GLY A N 1
ATOM 698 C CA . GLY A 1 91 ? -25.554 10.655 -9.988 1.00 48.00 91 GLY A CA 1
ATOM 699 C C . GLY A 1 91 ? -26.881 9.999 -9.633 1.00 48.00 91 GLY A C 1
ATOM 700 O O . GLY A 1 91 ? -27.595 9.537 -10.517 1.00 48.00 91 GLY A O 1
ATOM 701 N N . LYS A 1 92 ? -27.155 9.916 -8.335 1.00 40.97 92 LYS A N 1
ATOM 702 C CA . LYS A 1 92 ? -28.461 9.655 -7.747 1.00 40.97 92 LYS A CA 1
ATOM 703 C C . LYS A 1 92 ? -28.390 10.044 -6.278 1.00 40.97 92 LYS A C 1
ATOM 705 O O . LYS A 1 92 ? -27.413 9.745 -5.598 1.00 40.97 92 LYS A O 1
ATOM 710 N N . GLU A 1 93 ? -29.405 10.797 -5.884 1.00 47.22 93 GLU A N 1
ATOM 711 C CA . GLU A 1 93 ? -29.628 11.407 -4.581 1.00 47.22 93 GLU A CA 1
ATOM 712 C C . GLU A 1 93 ? -29.260 10.473 -3.427 1.00 47.22 93 GLU A C 1
ATOM 714 O O . GLU A 1 93 ? -29.767 9.357 -3.309 1.00 47.22 93 GLU A O 1
ATOM 719 N N . SER A 1 94 ? -28.382 10.955 -2.557 1.00 43.78 94 SER A N 1
ATOM 720 C CA . SER A 1 94 ? -28.164 10.390 -1.236 1.00 43.78 94 SER A CA 1
ATOM 721 C C . SER A 1 94 ? -29.397 10.679 -0.379 1.00 43.78 94 SER A C 1
ATOM 723 O O . SER A 1 94 ? -29.572 11.793 0.106 1.00 43.78 94 SER A O 1
ATOM 725 N N . MET A 1 95 ? -30.258 9.674 -0.214 1.00 43.56 95 MET A N 1
ATOM 726 C CA . MET A 1 95 ? -31.180 9.610 0.918 1.00 43.56 95 MET A CA 1
ATOM 727 C C . MET A 1 95 ? -30.340 9.421 2.185 1.00 43.56 95 MET A C 1
ATOM 729 O O . MET A 1 95 ? -29.816 8.336 2.428 1.00 43.56 95 MET A O 1
ATOM 733 N N . GLU A 1 96 ? -30.181 10.488 2.966 1.00 43.25 96 GLU A N 1
ATOM 734 C CA . GLU A 1 96 ? -29.738 10.388 4.355 1.00 43.25 96 GLU A CA 1
ATOM 735 C C . GLU A 1 96 ? -30.842 9.693 5.158 1.00 43.25 96 GLU A C 1
ATOM 737 O O . GLU A 1 96 ? -31.950 10.209 5.303 1.00 43.25 96 GLU A O 1
ATOM 742 N N . ILE A 1 97 ? -30.553 8.488 5.644 1.00 51.78 97 ILE A N 1
ATOM 743 C CA . ILE A 1 97 ? -31.391 7.802 6.623 1.00 51.78 97 ILE A CA 1
ATOM 744 C C . ILE A 1 97 ? -30.926 8.303 7.993 1.00 51.78 97 ILE A C 1
ATOM 746 O O . ILE A 1 97 ? -29.866 7.912 8.481 1.00 51.78 97 ILE A O 1
ATOM 750 N N . GLU A 1 98 ? -31.692 9.212 8.599 1.00 40.88 98 GLU A N 1
ATOM 751 C CA . GLU A 1 98 ? -31.466 9.648 9.979 1.00 40.88 98 GLU A CA 1
ATOM 752 C C . GLU A 1 98 ? -31.524 8.435 10.924 1.00 40.88 98 GLU A C 1
ATOM 754 O O . GLU A 1 98 ? -32.544 7.751 11.017 1.00 40.88 98 GLU A O 1
ATOM 759 N N . GLY A 1 99 ? -30.426 8.170 11.638 1.00 53.66 99 GLY A N 1
ATOM 760 C CA . GLY A 1 99 ? -30.366 7.161 12.703 1.00 53.66 99 GLY A CA 1
ATOM 761 C C . GLY A 1 99 ? -29.435 5.971 12.459 1.00 53.66 99 GLY A C 1
ATOM 762 O O . GLY A 1 99 ? -29.327 5.115 13.336 1.00 53.66 99 GLY A O 1
ATOM 763 N N . GLU A 1 100 ? -28.733 5.900 11.325 1.00 45.75 100 GLU A N 1
ATOM 764 C CA . GLU A 1 100 ? -27.702 4.877 11.124 1.00 45.75 100 GLU A CA 1
ATOM 765 C C . GLU A 1 100 ? -26.434 5.243 11.914 1.00 45.75 100 GLU A C 1
ATOM 767 O O . GLU A 1 100 ? -25.843 6.307 11.719 1.00 45.75 100 GLU A O 1
ATOM 772 N N . VAL A 1 101 ? -26.013 4.371 12.838 1.00 48.56 101 VAL A N 1
ATOM 773 C CA . VAL A 1 101 ? -24.711 4.494 13.509 1.00 48.56 101 VAL A CA 1
ATOM 774 C C . VAL A 1 101 ? -23.644 4.306 12.439 1.00 48.56 101 VAL A C 1
ATOM 776 O O . VAL A 1 101 ? -23.346 3.177 12.053 1.00 48.56 101 VAL A O 1
ATOM 779 N N . VAL A 1 102 ? -23.097 5.411 11.930 1.00 55.44 102 VAL A N 1
ATOM 780 C CA . VAL A 1 102 ? -21.993 5.369 10.972 1.00 55.44 102 VAL A CA 1
ATOM 781 C C . VAL A 1 102 ? -20.797 4.750 11.697 1.00 55.44 102 VAL A C 1
ATOM 783 O O . VAL A 1 102 ? -20.343 5.319 12.693 1.00 55.44 102 VAL A O 1
ATOM 786 N N . PRO A 1 103 ? -20.300 3.582 11.256 1.00 64.88 103 PRO A N 1
ATOM 787 C CA . PRO A 1 103 ? -19.119 2.993 11.860 1.00 64.88 103 PRO A CA 1
ATOM 788 C C . PRO A 1 103 ? -17.944 3.964 11.745 1.00 64.88 103 PRO A C 1
ATOM 790 O O . PRO A 1 103 ? -17.802 4.627 10.717 1.00 64.88 103 PRO A O 1
ATOM 793 N N . ASP A 1 104 ? -17.095 4.040 12.769 1.00 79.81 104 ASP A N 1
ATOM 794 C CA . ASP A 1 104 ? -15.864 4.820 12.668 1.00 79.81 104 ASP A CA 1
ATOM 795 C C . ASP A 1 104 ? -14.905 4.105 11.706 1.00 79.81 104 ASP A C 1
ATOM 797 O O . ASP A 1 104 ? -14.498 2.962 11.938 1.00 79.81 104 ASP A O 1
ATOM 801 N N . PHE A 1 105 ? -14.620 4.743 10.572 1.00 84.06 105 PHE A N 1
ATOM 802 C CA . PHE A 1 105 ? -13.737 4.203 9.546 1.00 84.06 105 PHE A CA 1
ATOM 803 C C . PHE A 1 105 ? -12.367 4.855 9.668 1.00 84.06 105 PHE A C 1
ATOM 805 O O . PHE A 1 105 ? -12.238 6.077 9.637 1.00 84.06 105 PHE A O 1
ATOM 812 N N . THR A 1 106 ? -11.320 4.036 9.677 1.00 89.19 106 THR A N 1
ATOM 813 C CA . THR A 1 106 ? -9.973 4.527 9.407 1.00 89.19 106 THR A CA 1
ATOM 814 C C . THR A 1 106 ? -9.849 4.770 7.908 1.00 89.19 106 THR A C 1
ATOM 816 O O . THR A 1 106 ? -9.903 3.838 7.099 1.00 89.19 106 THR A O 1
ATOM 819 N N . THR A 1 107 ? -9.703 6.035 7.523 1.00 90.25 107 THR A N 1
ATOM 820 C CA . THR A 1 107 ? -9.533 6.408 6.120 1.00 90.25 107 THR A CA 1
ATOM 821 C C . THR A 1 107 ? -8.094 6.167 5.694 1.00 90.25 107 THR A C 1
ATOM 823 O O . THR A 1 107 ? -7.163 6.712 6.283 1.00 90.25 107 THR A O 1
ATOM 826 N N . PHE A 1 108 ? -7.925 5.382 4.634 1.00 90.00 108 PHE A N 1
ATOM 827 C CA . PHE A 1 108 ? -6.646 5.084 4.011 1.00 90.00 108 PHE A CA 1
ATOM 828 C C . PHE A 1 108 ? -6.550 5.668 2.613 1.00 90.00 108 PHE A C 1
ATOM 830 O O . PHE A 1 108 ? -7.530 5.766 1.870 1.00 90.00 108 PHE A O 1
ATOM 837 N N . ARG A 1 109 ? -5.317 6.006 2.248 1.00 88.19 109 ARG A N 1
ATOM 838 C CA . ARG A 1 109 ? -4.928 6.530 0.945 1.00 88.19 109 ARG A CA 1
ATOM 839 C C . ARG A 1 109 ? -3.646 5.875 0.484 1.00 88.19 109 ARG A C 1
ATOM 841 O O . ARG A 1 109 ? -2.793 5.531 1.300 1.00 88.19 109 ARG A O 1
ATOM 848 N N . TYR A 1 110 ? -3.512 5.718 -0.823 1.00 89.06 110 TYR A N 1
ATOM 849 C CA . TYR A 1 110 ? -2.309 5.197 -1.442 1.00 89.06 110 TYR A CA 1
ATOM 850 C C . TYR A 1 110 ? -1.821 6.092 -2.581 1.00 89.06 110 TYR A C 1
ATOM 852 O O . TYR A 1 110 ? -2.589 6.824 -3.214 1.00 89.06 110 TYR A O 1
ATOM 860 N N . GLU A 1 111 ? -0.522 5.991 -2.842 1.00 89.56 111 GLU A N 1
ATOM 861 C CA . GLU A 1 111 ? 0.122 6.492 -4.049 1.00 89.56 111 GLU A CA 1
ATOM 862 C C . GLU A 1 111 ? 1.002 5.397 -4.645 1.00 89.56 111 GLU A C 1
ATOM 864 O O . GLU A 1 111 ? 1.788 4.758 -3.938 1.00 89.56 111 GLU A O 1
ATOM 869 N N . VAL A 1 112 ? 0.889 5.218 -5.960 1.00 90.62 112 VAL A N 1
ATOM 870 C CA . VAL A 1 112 ? 1.757 4.331 -6.738 1.00 90.62 112 VAL A CA 1
ATOM 871 C C . VAL A 1 112 ? 2.213 5.092 -7.972 1.00 90.62 112 VAL A C 1
ATOM 873 O O . VAL A 1 112 ? 1.443 5.298 -8.909 1.00 90.62 112 VAL A O 1
ATOM 876 N N . LYS A 1 113 ? 3.465 5.554 -7.955 1.00 89.94 113 LYS A N 1
ATOM 877 C CA . LYS A 1 113 ? 3.986 6.474 -8.976 1.00 89.94 113 LYS A CA 1
ATOM 878 C C . LYS A 1 113 ? 5.422 6.180 -9.369 1.00 89.94 113 LYS A C 1
ATOM 880 O O . LYS A 1 113 ? 6.160 5.511 -8.638 1.00 89.94 113 LYS A O 1
ATOM 885 N N . HIS A 1 114 ? 5.833 6.714 -10.515 1.00 88.12 114 HIS A N 1
ATOM 886 C CA . HIS A 1 114 ? 7.236 6.731 -10.904 1.00 88.12 114 HIS A CA 1
ATOM 887 C C . HIS A 1 114 ? 8.080 7.471 -9.858 1.00 88.12 114 HIS A C 1
ATOM 889 O O . HIS A 1 114 ? 7.783 8.602 -9.482 1.00 88.12 114 HIS A O 1
ATOM 895 N N . TYR A 1 115 ? 9.148 6.824 -9.391 1.00 85.69 115 TYR A N 1
ATOM 896 C CA . TYR A 1 115 ? 10.160 7.451 -8.533 1.00 85.69 115 TYR A CA 1
ATOM 897 C C . TYR A 1 115 ? 11.403 7.851 -9.336 1.00 85.69 115 TYR A C 1
ATOM 899 O O . TYR A 1 115 ? 11.981 8.913 -9.138 1.00 85.69 115 TYR A O 1
ATOM 907 N N . ALA A 1 116 ? 11.784 6.988 -10.276 1.00 86.06 116 ALA A N 1
ATOM 908 C CA . ALA A 1 116 ? 12.800 7.203 -11.298 1.00 86.06 116 ALA A CA 1
ATOM 909 C C . ALA A 1 116 ? 12.426 6.350 -12.525 1.00 86.06 116 ALA A C 1
ATOM 911 O O . ALA A 1 116 ? 11.449 5.598 -12.474 1.00 86.06 116 ALA A O 1
ATOM 912 N N . ALA A 1 117 ? 13.202 6.420 -13.611 1.00 84.56 117 ALA A N 1
ATOM 913 C CA . ALA A 1 117 ? 12.904 5.707 -14.861 1.00 84.56 117 ALA A CA 1
ATOM 914 C C . ALA A 1 117 ? 12.564 4.213 -14.643 1.00 84.56 117 ALA A C 1
ATOM 916 O O . ALA A 1 117 ? 11.554 3.706 -15.138 1.00 84.56 117 ALA A O 1
ATOM 917 N N . ASP A 1 118 ? 13.355 3.530 -13.818 1.00 88.75 118 ASP A N 1
ATOM 918 C CA . ASP A 1 118 ? 13.220 2.117 -13.462 1.00 88.75 118 ASP A CA 1
ATOM 919 C C . ASP A 1 118 ? 12.731 1.896 -12.020 1.00 88.75 118 ASP A C 1
ATOM 921 O O . ASP A 1 118 ? 12.854 0.787 -11.508 1.00 88.75 118 ASP A O 1
ATOM 925 N N . HIS A 1 119 ? 12.164 2.909 -11.354 1.00 90.94 119 HIS A N 1
ATOM 926 C CA . HIS A 1 119 ? 11.723 2.793 -9.960 1.00 90.94 119 HIS A CA 1
ATOM 927 C C . HIS A 1 119 ? 10.272 3.218 -9.744 1.00 90.94 119 HIS A C 1
ATOM 929 O O . HIS A 1 119 ? 9.760 4.130 -10.394 1.00 90.94 119 HIS A O 1
ATOM 935 N N . VAL A 1 120 ? 9.630 2.563 -8.781 1.00 91.56 120 VAL A N 1
ATOM 936 C CA . VAL A 1 120 ? 8.257 2.822 -8.342 1.00 91.56 120 VAL A CA 1
ATOM 937 C C . VAL A 1 120 ? 8.277 3.147 -6.858 1.00 91.56 120 VAL A C 1
ATOM 939 O O . VAL A 1 120 ? 8.941 2.461 -6.080 1.00 91.56 120 VAL A O 1
ATOM 942 N N . LEU A 1 121 ? 7.546 4.184 -6.471 1.00 92.19 121 LEU A N 1
ATOM 943 C CA . LEU A 1 121 ? 7.283 4.517 -5.079 1.00 92.19 121 LEU A CA 1
ATOM 944 C C . LEU A 1 121 ? 5.884 4.025 -4.709 1.00 92.19 121 LEU A C 1
ATOM 946 O O . LEU A 1 121 ? 4.915 4.367 -5.385 1.00 92.19 121 LEU A O 1
ATOM 950 N N . LEU A 1 122 ? 5.808 3.259 -3.622 1.00 93.62 122 LEU A N 1
ATOM 951 C CA . LEU A 1 122 ? 4.573 2.971 -2.901 1.00 93.62 122 LEU A CA 1
ATOM 952 C C . LEU A 1 122 ? 4.508 3.872 -1.675 1.00 93.62 122 LEU A C 1
ATOM 954 O O . LEU A 1 122 ? 5.455 3.897 -0.883 1.00 93.62 122 LEU A O 1
ATOM 958 N N . VAL A 1 123 ? 3.377 4.537 -1.486 1.00 92.44 123 VAL A N 1
ATOM 959 C CA . VAL A 1 123 ? 3.023 5.213 -0.237 1.00 92.44 123 VAL A CA 1
ATOM 960 C C . VAL A 1 123 ? 1.642 4.737 0.187 1.00 92.44 123 VAL A C 1
ATOM 962 O O . VAL A 1 123 ? 0.742 4.647 -0.641 1.00 92.44 123 VAL A O 1
ATOM 965 N N . VAL A 1 124 ? 1.478 4.444 1.472 1.00 92.00 124 VAL A N 1
ATOM 966 C CA . VAL A 1 124 ? 0.192 4.190 2.123 1.00 92.00 124 VAL A CA 1
ATOM 967 C C . VAL A 1 124 ?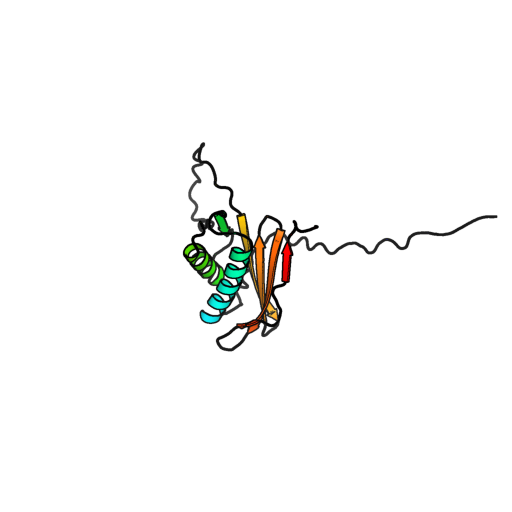 0.107 5.111 3.330 1.00 92.00 124 VAL A C 1
ATOM 969 O O . VAL A 1 124 ? 1.063 5.195 4.098 1.00 92.00 124 VAL A O 1
ATOM 972 N N . GLN A 1 125 ? -1.011 5.807 3.487 1.00 91.31 125 GLN A N 1
ATOM 973 C CA . GLN A 1 125 ? -1.254 6.775 4.553 1.00 91.31 125 GLN A CA 1
ATOM 974 C C . GLN A 1 125 ? -2.625 6.540 5.176 1.00 91.31 125 GLN A C 1
ATOM 976 O O . GLN A 1 125 ? -3.582 6.266 4.451 1.00 91.31 125 GLN A O 1
ATOM 981 N N . ALA A 1 126 ? -2.724 6.687 6.493 1.00 90.44 126 ALA A N 1
ATOM 982 C CA . ALA A 1 126 ? -3.991 6.695 7.213 1.00 90.44 126 ALA A CA 1
ATOM 983 C C . ALA A 1 126 ? -4.299 8.089 7.779 1.00 90.44 126 ALA A C 1
ATOM 985 O O . ALA A 1 126 ? -3.411 8.926 7.960 1.00 90.44 126 ALA A O 1
ATOM 986 N N . SER A 1 127 ? -5.575 8.349 8.059 1.00 87.81 127 SER A N 1
ATOM 987 C CA . SER A 1 127 ? -6.064 9.638 8.566 1.00 87.81 127 SER A CA 1
ATOM 988 C C . SER A 1 127 ? -5.544 10.022 9.954 1.00 87.81 127 SER A C 1
ATOM 990 O O . SER A 1 127 ? -5.594 11.195 10.311 1.00 87.81 127 SER A O 1
ATOM 992 N N . ASP A 1 128 ? -5.041 9.065 10.729 1.00 86.38 128 ASP A N 1
ATOM 993 C CA . ASP A 1 128 ? -4.445 9.271 12.056 1.00 86.38 128 ASP A CA 1
ATOM 994 C C . ASP A 1 128 ? -2.948 9.645 12.008 1.00 86.38 128 ASP A C 1
ATOM 996 O O . ASP A 1 128 ? -2.304 9.797 13.047 1.00 86.38 128 ASP A O 1
ATOM 1000 N N . GLY A 1 129 ? -2.385 9.806 10.806 1.00 85.56 129 GLY A N 1
ATOM 1001 C CA . GLY A 1 129 ? -0.992 10.188 10.597 1.00 85.56 129 GLY A CA 1
ATOM 1002 C C . GLY A 1 129 ? -0.017 9.017 10.473 1.00 85.56 129 GLY A C 1
ATOM 1003 O O . GLY A 1 129 ? 1.190 9.260 10.406 1.00 85.56 129 GLY A O 1
ATOM 1004 N N . PHE A 1 130 ? -0.489 7.768 10.414 1.00 90.56 130 PHE A N 1
ATOM 1005 C CA . PHE A 1 130 ? 0.344 6.665 9.937 1.00 90.56 130 PHE A CA 1
ATOM 1006 C C . PHE A 1 130 ? 0.720 6.859 8.468 1.00 90.56 130 PHE A C 1
ATOM 1008 O O . PHE A 1 130 ? -0.118 7.177 7.621 1.00 90.56 130 PHE A O 1
ATOM 1015 N N . GLN A 1 131 ? 1.981 6.587 8.150 1.00 91.88 131 GLN A N 1
ATOM 1016 C CA . GLN A 1 131 ? 2.463 6.486 6.783 1.00 91.88 131 GLN A CA 1
ATOM 1017 C C . GLN A 1 131 ? 3.487 5.365 6.667 1.00 91.88 131 GLN A C 1
ATOM 1019 O O . GLN A 1 131 ? 4.467 5.349 7.402 1.00 91.88 131 GLN A O 1
ATOM 1024 N N . 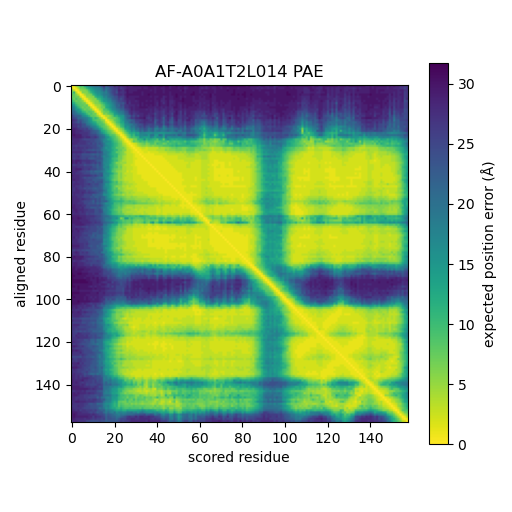ALA A 1 132 ? 3.334 4.507 5.663 1.00 91.88 132 ALA A N 1
ATOM 1025 C CA . ALA A 1 132 ? 4.355 3.564 5.228 1.00 91.88 132 ALA A CA 1
ATOM 1026 C C . ALA A 1 132 ? 4.734 3.851 3.775 1.00 91.88 132 ALA A C 1
ATOM 1028 O O . ALA A 1 132 ? 3.869 4.025 2.918 1.00 91.88 132 ALA A O 1
ATOM 1029 N N . ASN A 1 133 ? 6.029 3.899 3.473 1.00 92.94 133 ASN A N 1
ATOM 1030 C CA . ASN A 1 133 ? 6.499 4.070 2.102 1.00 92.94 133 ASN A CA 1
ATOM 1031 C C . ASN A 1 133 ? 7.712 3.201 1.782 1.00 92.94 133 ASN A C 1
ATOM 1033 O O . ASN A 1 133 ? 8.486 2.830 2.669 1.00 92.94 133 ASN A O 1
ATOM 1037 N N . ARG A 1 134 ? 7.853 2.850 0.502 1.00 92.81 134 ARG A N 1
ATOM 1038 C CA . ARG A 1 134 ? 8.948 2.014 0.008 1.00 92.81 134 ARG A CA 1
ATOM 1039 C C . ARG A 1 134 ? 9.214 2.255 -1.471 1.00 92.81 134 ARG A C 1
ATOM 1041 O O . ARG A 1 134 ? 8.279 2.385 -2.259 1.00 92.81 134 ARG A O 1
ATOM 1048 N N . VAL A 1 135 ? 10.492 2.243 -1.845 1.00 92.69 135 VAL A N 1
ATOM 1049 C CA . VAL A 1 135 ? 10.922 2.312 -3.245 1.00 92.69 135 VAL A CA 1
ATOM 1050 C C . VAL A 1 135 ? 11.274 0.916 -3.760 1.00 92.69 135 VAL A C 1
ATOM 1052 O O . VAL A 1 135 ? 12.022 0.158 -3.129 1.00 92.69 135 VAL A O 1
ATOM 1055 N N . TYR A 1 136 ? 10.767 0.603 -4.948 1.00 93.31 136 TYR A N 1
ATOM 1056 C CA . TYR A 1 136 ? 11.017 -0.636 -5.673 1.00 93.31 136 TYR A CA 1
ATOM 1057 C C . TYR A 1 136 ? 11.730 -0.343 -6.984 1.00 93.31 136 TYR A C 1
ATOM 1059 O O . TYR A 1 136 ? 11.426 0.639 -7.655 1.00 93.31 136 TYR A O 1
ATOM 1067 N N . LYS A 1 137 ? 12.636 -1.233 -7.382 1.00 91.94 137 LYS A N 1
ATOM 1068 C CA . LYS A 1 137 ? 13.171 -1.285 -8.741 1.00 91.94 137 LYS A CA 1
ATOM 1069 C C . LYS A 1 137 ? 12.288 -2.189 -9.602 1.00 91.94 137 LYS A C 1
ATOM 1071 O O . LYS A 1 137 ? 12.016 -3.326 -9.211 1.00 91.94 137 LYS A O 1
ATOM 1076 N N . LYS A 1 138 ? 11.888 -1.695 -10.775 1.00 87.19 138 LYS A N 1
ATOM 1077 C CA . LYS A 1 138 ? 11.145 -2.431 -11.803 1.00 87.19 138 LYS A CA 1
ATOM 1078 C C . LYS A 1 138 ? 12.046 -3.509 -12.410 1.00 87.19 138 LYS A C 1
ATOM 1080 O O . LYS A 1 138 ? 13.048 -3.205 -13.054 1.00 87.19 138 LYS A O 1
ATOM 1085 N N . GLY A 1 139 ? 11.708 -4.772 -12.177 1.00 80.44 139 GLY A N 1
ATOM 1086 C CA . GLY A 1 139 ? 12.173 -5.906 -12.972 1.00 80.44 139 GLY A CA 1
ATOM 1087 C C . GLY A 1 139 ? 11.181 -6.218 -14.094 1.00 80.44 139 GLY A C 1
ATOM 1088 O O . GLY A 1 139 ? 10.085 -5.666 -14.131 1.00 80.44 139 GLY A O 1
ATOM 1089 N N . VAL A 1 140 ? 11.549 -7.124 -15.001 1.00 71.38 140 VAL A N 1
ATOM 1090 C CA . VAL A 1 140 ? 10.695 -7.503 -16.146 1.00 71.38 140 VAL A CA 1
ATOM 1091 C C . VAL A 1 140 ? 9.368 -8.134 -15.694 1.00 71.38 140 VAL A C 1
ATOM 1093 O O . VAL A 1 140 ? 8.348 -7.907 -16.329 1.00 71.38 140 VAL A O 1
ATOM 1096 N N . LEU A 1 141 ? 9.365 -8.878 -14.581 1.00 73.69 141 LEU A N 1
ATOM 1097 C CA . LEU A 1 141 ? 8.174 -9.543 -14.020 1.00 73.69 141 LEU A CA 1
ATOM 1098 C C . LEU A 1 141 ? 8.037 -9.384 -12.498 1.00 73.69 141 LEU A C 1
ATOM 1100 O O . LEU A 1 141 ? 7.137 -9.957 -11.895 1.00 73.69 141 LEU A O 1
ATOM 1104 N N . ASP A 1 142 ? 8.941 -8.642 -11.862 1.00 81.25 142 ASP A N 1
ATOM 1105 C CA . ASP A 1 142 ? 9.021 -8.565 -10.402 1.00 81.25 142 ASP A CA 1
ATOM 1106 C C . ASP A 1 142 ? 9.387 -7.149 -9.944 1.00 81.25 142 ASP A C 1
ATOM 1108 O O . ASP A 1 142 ? 9.875 -6.328 -10.730 1.00 81.25 142 ASP A O 1
ATOM 1112 N N . LEU A 1 143 ? 9.142 -6.860 -8.669 1.00 87.38 143 LEU A N 1
ATOM 1113 C CA . LEU A 1 143 ? 9.574 -5.652 -7.985 1.00 87.38 143 LEU A CA 1
ATOM 1114 C C . LEU A 1 143 ? 10.586 -6.001 -6.906 1.00 87.38 143 LEU A C 1
ATOM 1116 O O . LEU A 1 143 ? 10.284 -6.656 -5.911 1.00 87.38 143 LEU A O 1
ATOM 1120 N N . GLN A 1 144 ? 11.789 -5.460 -7.056 1.00 88.31 144 GLN A N 1
ATOM 1121 C CA . GLN A 1 144 ? 12.817 -5.606 -6.040 1.00 88.31 144 GLN A CA 1
ATOM 1122 C C . GLN A 1 144 ? 12.782 -4.413 -5.105 1.00 88.31 144 GLN A C 1
ATOM 1124 O O . GLN A 1 144 ? 13.104 -3.292 -5.504 1.00 88.31 144 GLN A O 1
ATOM 1129 N N . ALA A 1 145 ? 12.454 -4.659 -3.846 1.00 85.81 145 ALA A N 1
ATOM 1130 C CA . ALA A 1 145 ? 12.589 -3.649 -2.816 1.00 85.81 145 ALA A CA 1
ATOM 1131 C C . ALA A 1 145 ? 14.035 -3.139 -2.716 1.00 85.81 145 ALA A C 1
ATOM 1133 O O . ALA A 1 145 ? 14.967 -3.929 -2.556 1.00 85.81 145 ALA A O 1
ATOM 1134 N N . LYS A 1 146 ? 14.219 -1.817 -2.795 1.00 84.38 146 LYS A N 1
ATOM 1135 C CA . LYS A 1 146 ? 15.537 -1.173 -2.649 1.00 84.38 146 LYS A CA 1
ATOM 1136 C C . LYS A 1 146 ? 15.725 -0.481 -1.312 1.00 84.38 146 LYS A C 1
ATOM 1138 O O . LYS A 1 146 ? 16.859 -0.297 -0.884 1.00 84.38 146 LYS A O 1
ATOM 1143 N N . THR A 1 147 ? 14.631 -0.167 -0.634 1.00 75.81 147 THR A N 1
ATOM 1144 C CA . THR A 1 147 ? 14.647 0.373 0.722 1.00 75.81 147 THR A CA 1
ATOM 1145 C C . THR A 1 147 ? 13.924 -0.581 1.675 1.00 75.81 147 THR A C 1
ATOM 1147 O O . THR A 1 147 ? 13.071 -1.370 1.237 1.00 75.81 147 THR A O 1
ATOM 1150 N N . PRO A 1 148 ? 14.214 -0.542 2.986 1.00 81.88 148 PRO A N 1
ATOM 1151 C CA . PRO A 1 148 ? 13.237 -0.988 3.972 1.00 81.88 148 PRO A CA 1
ATOM 1152 C C . PRO A 1 148 ? 11.962 -0.133 3.860 1.00 81.88 148 PRO A C 1
ATOM 1154 O O . PRO A 1 148 ? 11.933 0.882 3.156 1.00 81.88 148 PRO A O 1
ATOM 1157 N N . PHE A 1 149 ? 10.898 -0.557 4.536 1.00 82.31 149 PHE A N 1
ATOM 1158 C CA . PHE A 1 149 ? 9.758 0.327 4.742 1.00 82.31 149 PHE A CA 1
ATOM 1159 C C . PHE A 1 149 ? 10.166 1.471 5.661 1.00 82.31 149 PHE A C 1
ATOM 1161 O O . PHE A 1 149 ? 10.707 1.235 6.740 1.00 82.31 149 PHE A O 1
ATOM 1168 N N . THR A 1 150 ? 9.890 2.694 5.227 1.00 86.25 150 THR A N 1
ATOM 1169 C CA . THR A 1 150 ? 9.949 3.868 6.090 1.00 86.25 150 THR A CA 1
ATOM 1170 C C . THR A 1 150 ? 8.557 4.076 6.659 1.00 86.25 150 THR A C 1
ATOM 1172 O O . THR A 1 150 ? 7.614 4.321 5.901 1.00 86.25 150 THR A O 1
ATOM 1175 N N . GLU A 1 151 ? 8.432 3.959 7.977 1.00 86.44 151 GLU A N 1
ATOM 1176 C CA . GLU A 1 151 ? 7.174 4.130 8.699 1.00 86.44 151 GLU A CA 1
ATOM 1177 C C . GLU A 1 151 ? 7.227 5.404 9.549 1.00 86.44 151 GLU A C 1
ATOM 1179 O O . GLU A 1 151 ? 8.226 5.681 10.212 1.00 86.44 151 GLU A O 1
ATOM 1184 N N . MET A 1 152 ? 6.151 6.184 9.521 1.00 82.25 152 MET A N 1
ATOM 1185 C CA . MET A 1 152 ? 5.939 7.340 10.386 1.00 82.25 152 MET A CA 1
ATOM 1186 C C . MET A 1 152 ? 4.616 7.144 11.116 1.00 82.25 152 MET A C 1
ATOM 1188 O O . MET A 1 152 ? 3.627 6.762 10.500 1.00 82.25 152 MET A O 1
ATOM 1192 N N . ASN A 1 153 ? 4.614 7.395 12.423 1.00 79.31 153 ASN A N 1
ATOM 1193 C CA . ASN A 1 153 ? 3.430 7.34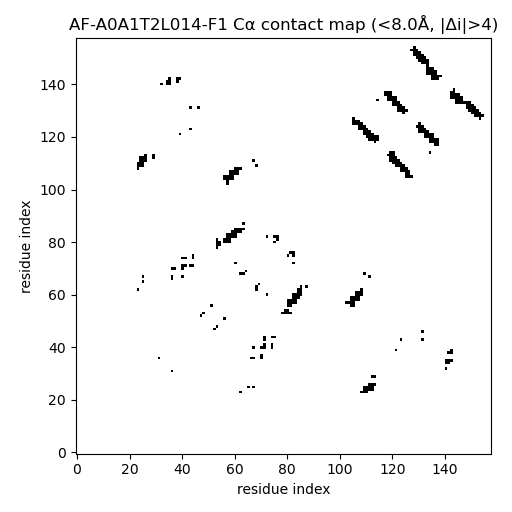4 13.272 1.00 79.31 153 ASN A CA 1
ATOM 1194 C C . ASN A 1 153 ? 3.329 8.676 14.010 1.00 79.31 153 ASN A C 1
ATOM 1196 O O . ASN A 1 153 ? 4.247 9.023 14.752 1.00 79.31 153 ASN A O 1
ATOM 1200 N N . ALA A 1 154 ? 2.217 9.396 13.864 1.00 62.56 154 ALA A N 1
ATOM 1201 C CA . ALA A 1 154 ? 2.002 10.657 14.581 1.00 62.56 154 ALA A CA 1
ATOM 1202 C C . ALA A 1 154 ? 1.883 10.486 16.116 1.00 62.56 154 ALA A C 1
ATOM 1204 O O . ALA A 1 154 ? 1.891 11.475 16.843 1.00 62.56 154 ALA A O 1
ATOM 1205 N N . GLY A 1 155 ? 1.804 9.244 16.617 1.00 53.50 155 GLY A N 1
ATOM 1206 C CA . GLY A 1 155 ? 1.521 8.923 18.021 1.00 53.50 155 GLY A CA 1
ATOM 1207 C C . GLY A 1 155 ? 2.605 8.179 18.810 1.00 53.50 155 GLY A C 1
ATOM 1208 O O . GLY A 1 155 ? 2.301 7.722 19.905 1.00 53.50 155 GLY A O 1
ATOM 1209 N N . ARG A 1 156 ? 3.842 8.021 18.315 1.00 46.22 156 ARG A N 1
ATOM 1210 C CA . ARG A 1 156 ? 4.946 7.450 19.125 1.00 46.22 156 ARG A CA 1
ATOM 1211 C C . ARG A 1 156 ? 6.036 8.480 19.400 1.00 46.22 156 ARG A C 1
ATOM 1213 O O . ARG A 1 156 ? 7.157 8.349 18.926 1.00 46.22 156 ARG A O 1
ATOM 1220 N N . ASN A 1 157 ? 5.683 9.500 20.171 1.00 35.78 157 ASN A N 1
ATOM 1221 C CA . ASN A 1 157 ? 6.643 10.083 21.099 1.00 35.78 157 ASN A CA 1
ATOM 1222 C C . ASN A 1 157 ? 6.407 9.356 22.426 1.00 35.78 157 ASN A C 1
ATOM 1224 O O . ASN A 1 157 ? 5.437 9.664 23.118 1.00 35.78 157 ASN A O 1
ATOM 1228 N N . GLU A 1 158 ? 7.210 8.329 22.700 1.00 37.03 158 GLU A N 1
ATOM 1229 C CA . GLU A 1 158 ? 7.402 7.853 24.077 1.00 37.03 158 GLU A CA 1
ATOM 1230 C C . GLU A 1 158 ? 8.274 8.852 24.844 1.00 37.03 158 GLU A C 1
ATOM 1232 O O . GLU A 1 158 ? 9.222 9.399 24.228 1.00 37.03 158 GLU A O 1
#

Radius of gyration: 20.72 Å; Cα contacts (8 Å, |Δi|>4): 214; chains: 1; bounding box: 62×65×44 Å

Foldseek 3Di:
DDDDDDDDPPDPPPPPPPPPPPDADDDPPDDDDPLALLVLLVVVVVVCCVVPPQVHAAEEAEDDCPPNNVSNQVVSVVSNHNYHYPDDCPDDDDPDDPPDPDDDHWYKGWYWDDPDPQKIKIWIATPQGWIWIFMWGDDPRYTHTPDDIDIDGPPPPD

Secondary structure (DSSP, 8-state):
---------------------S--EE-TT----HHHHHHHHHHHHHHHHHHS-GGG-EEEE-S--HHHHHHHHHHHHHTT-EEE-------------TT-----EEEEEEEEEEEETTEEEEEEEETTS-EEEEEEEE-SS-EEE-SPPEEE-TT---

pLDDT: mean 76.02, std 19.54, range [35.78, 96.31]

InterPro domains:
  IPR010837 Conjugal transfer, TrbH [PF07283] (23-153)